Protein AF-A0A8I2D5S3-F1 (afdb_monomer_lite)

Foldseek 3Di:
DDDQLVVQVVVVCVVPVAPVVQQDDPCRHPQNSSCVSPVPDDCPVVVVVVCVVCDPVNVLVRHVVSVVVVVVVVVVVVVVVD

Structure (mmCIF, N/CA/C/O backbone):
data_AF-A0A8I2D5S3-F1
#
_entry.id   AF-A0A8I2D5S3-F1
#
loop_
_atom_site.group_PDB
_atom_site.id
_atom_site.type_symbol
_atom_site.label_atom_id
_atom_site.label_alt_id
_atom_site.label_comp_id
_atom_site.label_asym_id
_atom_site.label_entity_id
_atom_site.label_seq_id
_atom_site.pdbx_PDB_ins_code
_atom_site.Cartn_x
_atom_site.Cartn_y
_atom_site.Cartn_z
_atom_site.occupancy
_atom_site.B_iso_or_equiv
_atom_site.auth_seq_id
_atom_site.auth_comp_id
_atom_site.auth_asym_id
_atom_site.auth_atom_id
_atom_site.pdbx_PDB_model_num
ATOM 1 N N . MET A 1 1 ? 12.436 -15.552 -24.777 1.00 37.97 1 MET A N 1
ATOM 2 C CA . MET A 1 1 ? 11.090 -15.638 -24.164 1.00 37.97 1 MET A CA 1
ATOM 3 C C . MET A 1 1 ? 11.098 -14.875 -22.849 1.00 37.97 1 MET A C 1
ATOM 5 O O . MET A 1 1 ? 11.695 -15.354 -21.897 1.00 37.97 1 MET A O 1
ATOM 9 N N . SER A 1 2 ? 10.526 -13.668 -22.802 1.00 49.84 2 SER A N 1
ATOM 10 C CA . SER A 1 2 ? 10.434 -12.900 -21.551 1.00 49.84 2 SER A CA 1
ATOM 11 C C . SER A 1 2 ? 9.242 -13.411 -20.743 1.00 49.84 2 SER A C 1
ATOM 13 O O . SER A 1 2 ? 8.132 -13.475 -21.274 1.00 49.84 2 SER A O 1
ATOM 15 N N . ALA A 1 3 ? 9.470 -13.836 -19.499 1.00 51.16 3 ALA A N 1
ATOM 16 C CA . ALA A 1 3 ? 8.403 -14.292 -18.616 1.00 51.16 3 ALA A CA 1
ATOM 17 C C . ALA A 1 3 ? 7.340 -13.183 -18.465 1.00 51.16 3 ALA A C 1
ATOM 19 O O . ALA A 1 3 ? 7.702 -12.007 -18.363 1.00 51.16 3 ALA A O 1
ATOM 20 N N . PRO A 1 4 ? 6.033 -13.506 -18.450 1.00 55.66 4 PRO A N 1
ATOM 21 C CA . PRO A 1 4 ? 4.994 -12.485 -18.380 1.00 55.66 4 PRO A CA 1
ATOM 22 C C . PRO A 1 4 ? 5.189 -11.615 -17.135 1.00 55.66 4 PRO A C 1
ATOM 24 O O . PRO A 1 4 ? 5.321 -12.153 -16.036 1.00 55.66 4 PRO A O 1
ATOM 27 N N . LYS A 1 5 ? 5.138 -10.282 -17.289 1.00 57.03 5 LYS A N 1
ATOM 28 C CA . LYS A 1 5 ? 5.252 -9.275 -16.205 1.00 57.03 5 LYS A CA 1
ATOM 29 C C . LYS A 1 5 ? 4.422 -9.640 -14.948 1.00 57.03 5 LYS A C 1
ATOM 31 O O . LYS A 1 5 ? 4.820 -9.345 -13.824 1.00 57.03 5 LYS A O 1
ATOM 36 N N . LYS A 1 6 ? 3.308 -10.364 -15.143 1.00 56.28 6 LYS A N 1
ATOM 37 C CA . LYS A 1 6 ? 2.428 -10.960 -14.120 1.00 56.28 6 LYS A CA 1
ATOM 38 C C . LYS A 1 6 ? 3.155 -11.840 -13.085 1.00 56.28 6 LYS A C 1
ATOM 40 O O . LYS A 1 6 ? 2.831 -11.756 -11.904 1.00 56.28 6 LYS A O 1
ATOM 45 N N . TYR A 1 7 ? 4.147 -12.634 -13.492 1.00 60.31 7 TYR A N 1
ATOM 46 C CA . TYR A 1 7 ? 4.855 -13.561 -12.598 1.00 60.31 7 TYR A CA 1
ATOM 47 C C . TYR A 1 7 ? 5.756 -12.842 -11.582 1.00 60.31 7 TYR A C 1
ATOM 49 O O . TYR A 1 7 ? 5.908 -13.315 -10.458 1.00 60.31 7 TYR A O 1
ATOM 57 N N . GLY A 1 8 ? 6.310 -11.674 -11.935 1.00 68.06 8 GLY A N 1
ATOM 58 C CA . GLY A 1 8 ? 7.185 -10.907 -11.040 1.00 68.06 8 GLY A CA 1
ATOM 59 C C . GLY A 1 8 ? 6.444 -10.304 -9.843 1.00 68.06 8 GLY A C 1
ATOM 60 O O . GLY A 1 8 ? 6.919 -10.383 -8.713 1.00 68.06 8 GLY A O 1
ATOM 61 N N . LEU A 1 9 ? 5.246 -9.756 -10.073 1.00 71.00 9 LEU A N 1
ATOM 62 C CA . LEU A 1 9 ? 4.424 -9.164 -9.011 1.00 71.00 9 LEU A CA 1
ATOM 63 C C . LEU A 1 9 ? 3.807 -10.224 -8.093 1.00 71.00 9 LEU A C 1
ATOM 65 O O . LEU A 1 9 ? 3.782 -10.046 -6.878 1.00 71.00 9 LEU A O 1
ATOM 69 N N . GLN A 1 10 ? 3.350 -11.345 -8.657 1.00 70.81 10 GLN A N 1
ATOM 70 C CA . GLN A 1 10 ? 2.805 -12.456 -7.872 1.00 70.81 10 GLN A CA 1
ATOM 71 C C . GLN A 1 10 ? 3.858 -13.077 -6.951 1.00 70.81 10 GLN A C 1
ATOM 73 O O . GLN A 1 10 ? 3.545 -13.404 -5.811 1.00 70.81 10 GLN A O 1
ATOM 78 N N . LYS A 1 11 ? 5.113 -13.178 -7.406 1.00 74.06 11 LYS A N 1
ATOM 79 C CA . LYS A 1 11 ? 6.220 -13.664 -6.576 1.00 74.06 11 LYS A CA 1
ATOM 80 C C . LYS A 1 11 ? 6.516 -12.730 -5.396 1.00 74.06 11 LYS A C 1
ATOM 82 O O . LYS A 1 11 ? 6.637 -13.206 -4.276 1.00 74.06 11 LYS A O 1
ATOM 87 N N . LEU A 1 12 ? 6.545 -11.413 -5.625 1.00 68.69 12 LEU A N 1
ATOM 88 C CA . LEU A 1 12 ? 6.735 -10.418 -4.558 1.00 68.6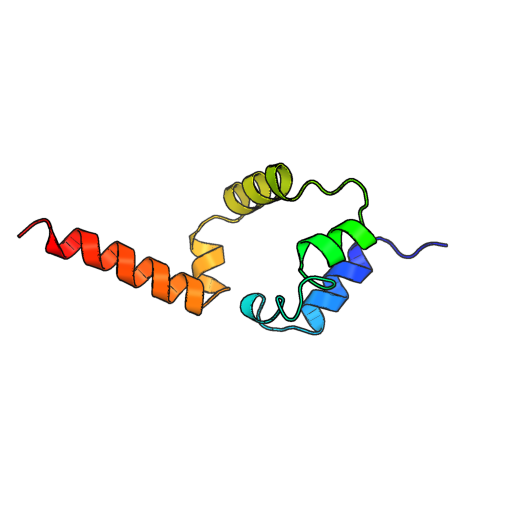9 12 LEU A CA 1
ATOM 89 C C . LEU A 1 12 ? 5.635 -10.479 -3.485 1.00 68.69 12 LEU A C 1
ATOM 91 O O . LEU A 1 12 ? 5.919 -10.298 -2.305 1.00 68.69 12 LEU A O 1
ATOM 95 N N . LEU A 1 13 ? 4.390 -10.744 -3.891 1.00 67.50 13 LEU A N 1
ATOM 96 C CA . LEU A 1 13 ? 3.269 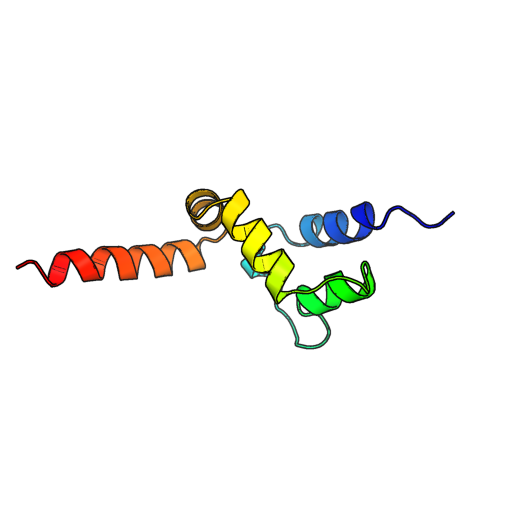-10.938 -2.966 1.00 67.50 13 LEU A CA 1
ATOM 97 C C . LEU A 1 13 ? 3.337 -12.292 -2.247 1.00 67.50 13 LEU A C 1
ATOM 99 O O . LEU A 1 13 ? 2.996 -12.375 -1.075 1.00 67.50 13 LEU A O 1
ATOM 103 N N . ALA A 1 14 ? 3.807 -13.349 -2.911 1.00 70.38 14 ALA A N 1
ATOM 104 C CA . ALA A 1 14 ? 3.991 -14.655 -2.278 1.00 70.38 14 ALA A CA 1
ATOM 105 C C . ALA A 1 14 ? 5.094 -14.634 -1.203 1.00 70.38 14 ALA A C 1
ATOM 107 O O . ALA A 1 14 ? 4.977 -15.313 -0.188 1.00 70.38 14 ALA A O 1
ATOM 108 N N . GLU A 1 15 ? 6.144 -13.832 -1.398 1.00 72.12 15 GLU A N 1
ATOM 109 C CA . GLU A 1 15 ? 7.221 -13.638 -0.416 1.00 72.12 15 GLU A CA 1
ATOM 110 C C . GLU A 1 15 ? 6.774 -12.821 0.811 1.00 72.12 15 GLU A C 1
ATOM 112 O O . GLU A 1 15 ? 7.385 -12.910 1.876 1.00 72.12 15 GLU A O 1
ATOM 117 N N . LYS A 1 16 ? 5.710 -12.017 0.685 1.00 67.19 16 LYS A N 1
ATOM 118 C CA . LYS A 1 16 ? 5.226 -11.105 1.728 1.00 67.19 16 LYS A CA 1
ATOM 119 C C . LYS A 1 16 ? 3.729 -11.322 1.955 1.00 67.19 16 LYS A C 1
ATOM 121 O O . LYS A 1 16 ? 2.895 -10.712 1.299 1.00 67.19 16 LYS A O 1
ATOM 126 N N . VAL A 1 17 ? 3.400 -12.154 2.947 1.00 70.75 17 VAL A N 1
ATOM 127 C CA . VAL A 1 17 ? 2.013 -12.526 3.308 1.00 70.75 17 VAL A CA 1
ATOM 128 C C . VAL A 1 17 ? 1.145 -11.310 3.679 1.00 70.75 17 VAL A C 1
ATOM 130 O O . VAL A 1 17 ? -0.066 -11.340 3.476 1.00 70.75 17 VAL A O 1
ATOM 133 N N . ASN A 1 18 ? 1.752 -10.232 4.192 1.00 79.19 18 ASN A N 1
ATOM 134 C CA . ASN A 1 18 ? 1.062 -8.997 4.565 1.00 79.19 18 ASN A CA 1
ATOM 135 C C . ASN A 1 18 ? 1.538 -7.817 3.685 1.00 79.19 18 ASN A C 1
ATOM 137 O O . ASN A 1 18 ? 2.732 -7.493 3.721 1.00 79.19 18 ASN A O 1
ATOM 141 N N . PRO A 1 19 ? 0.641 -7.139 2.935 1.00 80.94 19 PRO A N 1
ATOM 142 C CA . PRO A 1 19 ? 0.999 -5.988 2.102 1.00 80.94 19 PRO A CA 1
ATOM 143 C C . PRO A 1 19 ? 1.583 -4.804 2.887 1.00 80.94 19 PRO A C 1
ATOM 145 O O . PRO A 1 19 ? 2.362 -4.033 2.330 1.00 80.94 19 PRO A O 1
ATOM 148 N N . GLU A 1 20 ? 1.276 -4.670 4.178 1.00 83.94 20 GLU A N 1
ATOM 149 C CA . GLU A 1 20 ? 1.839 -3.623 5.042 1.00 83.94 20 GLU A CA 1
ATOM 150 C C . GLU A 1 20 ? 3.348 -3.801 5.283 1.00 83.94 20 GLU A C 1
ATOM 152 O O . GLU A 1 20 ? 4.036 -2.841 5.618 1.00 83.94 20 GLU A O 1
ATOM 157 N N . LEU A 1 21 ? 3.886 -5.005 5.054 1.00 82.75 21 LEU A N 1
ATOM 158 C CA . LEU A 1 21 ? 5.319 -5.309 5.167 1.00 82.75 21 LEU A CA 1
ATOM 159 C C . LEU A 1 21 ? 6.097 -5.034 3.872 1.00 82.75 21 LEU A C 1
ATOM 161 O O . LEU A 1 21 ? 7.274 -5.381 3.760 1.00 82.75 21 LEU A O 1
ATOM 165 N N . ILE A 1 22 ? 5.444 -4.453 2.866 1.00 78.12 22 ILE A N 1
ATOM 166 C CA . ILE A 1 22 ? 6.034 -4.148 1.565 1.00 78.12 22 ILE A CA 1
ATOM 167 C C . ILE A 1 22 ? 6.358 -2.647 1.519 1.00 78.12 22 ILE A C 1
ATOM 169 O O . ILE A 1 22 ? 5.837 -1.919 0.685 1.00 78.12 22 ILE A O 1
ATOM 173 N N . ASN A 1 23 ? 7.215 -2.149 2.417 1.00 70.19 23 ASN A N 1
ATOM 174 C CA . ASN A 1 23 ? 7.697 -0.757 2.369 1.00 70.19 23 ASN A CA 1
ATOM 175 C C . ASN A 1 23 ? 9.065 -0.571 3.053 1.00 70.19 23 ASN A C 1
ATOM 177 O O . ASN A 1 23 ? 9.251 0.332 3.862 1.00 70.19 23 ASN A O 1
ATOM 181 N N . ASP A 1 24 ? 10.014 -1.459 2.748 1.00 70.19 24 ASP A N 1
ATOM 182 C CA . ASP A 1 24 ? 11.279 -1.550 3.492 1.00 70.19 24 ASP A CA 1
ATOM 183 C C . ASP A 1 24 ? 12.249 -0.380 3.222 1.00 70.19 24 ASP A C 1
ATOM 185 O O . ASP A 1 24 ? 12.931 0.076 4.135 1.00 70.19 24 ASP A O 1
ATOM 189 N N . ASN A 1 25 ? 12.355 0.111 1.978 1.00 81.44 25 ASN A N 1
ATOM 190 C CA . ASN A 1 25 ? 13.254 1.224 1.636 1.00 81.44 25 ASN A CA 1
ATOM 191 C C . ASN A 1 25 ? 12.784 2.020 0.394 1.00 81.44 25 ASN A C 1
ATOM 193 O O . ASN A 1 25 ? 12.024 1.482 -0.417 1.00 81.44 25 ASN A O 1
ATOM 197 N N . PRO A 1 26 ? 13.253 3.273 0.198 1.00 81.50 26 PRO A N 1
ATOM 198 C CA . PRO A 1 26 ? 12.827 4.127 -0.919 1.00 81.50 26 PRO A CA 1
ATOM 199 C C . PRO A 1 26 ? 13.082 3.528 -2.312 1.00 81.50 26 PRO A C 1
ATOM 201 O O . PRO A 1 26 ? 12.242 3.651 -3.205 1.00 81.50 26 PRO A O 1
ATOM 204 N N . GLU A 1 27 ? 14.199 2.818 -2.484 1.00 83.50 27 GLU A N 1
ATOM 205 C CA . GLU A 1 27 ? 14.611 2.210 -3.760 1.00 83.50 27 GLU A CA 1
ATOM 206 C C . GLU A 1 27 ? 13.849 0.921 -4.109 1.00 83.50 27 GLU A C 1
ATOM 208 O O . GLU A 1 27 ? 13.814 0.472 -5.261 1.00 83.50 27 GLU A O 1
ATOM 213 N N . THR A 1 28 ? 13.201 0.320 -3.115 1.00 81.69 28 THR A N 1
ATOM 214 C CA . THR A 1 28 ? 12.383 -0.886 -3.239 1.00 81.69 28 THR A CA 1
ATOM 215 C C . THR A 1 28 ? 10.931 -0.633 -2.853 1.00 81.69 28 THR A C 1
ATOM 217 O O . THR A 1 28 ? 10.165 -1.580 -2.728 1.00 81.69 28 THR A O 1
ATOM 220 N N . ALA A 1 29 ? 10.493 0.623 -2.741 1.00 86.75 29 ALA A N 1
ATOM 221 C CA . ALA A 1 29 ? 9.088 0.940 -2.512 1.00 86.75 29 ALA A CA 1
ATOM 222 C C . ALA A 1 29 ? 8.182 0.218 -3.541 1.00 86.75 29 ALA A C 1
ATOM 224 O O . ALA A 1 29 ? 8.602 0.018 -4.690 1.00 86.75 29 ALA A O 1
ATOM 225 N N . PRO A 1 30 ? 6.935 -0.159 -3.188 1.00 86.31 30 PRO A N 1
ATOM 226 C CA . PRO A 1 30 ? 6.029 -0.883 -4.087 1.00 86.31 30 PRO A CA 1
ATOM 227 C C . PRO A 1 30 ? 5.933 -0.273 -5.484 1.00 86.31 30 PRO A C 1
ATOM 229 O O . PRO A 1 30 ? 6.072 -0.974 -6.482 1.00 86.31 30 PRO A O 1
ATOM 232 N N . SER A 1 31 ? 5.790 1.052 -5.563 1.00 88.06 31 SER A N 1
ATOM 233 C CA . SER A 1 31 ? 5.728 1.769 -6.839 1.00 88.06 31 SER A CA 1
ATOM 234 C C . SER A 1 31 ? 6.997 1.589 -7.679 1.00 88.06 31 SER A C 1
ATOM 236 O O . SER A 1 31 ? 6.893 1.352 -8.875 1.00 88.06 31 SER A O 1
ATOM 238 N N . LYS A 1 32 ? 8.192 1.610 -7.075 1.00 88.19 32 LYS A N 1
ATOM 239 C CA . LYS A 1 32 ? 9.467 1.382 -7.776 1.00 88.19 32 LYS A CA 1
ATOM 240 C C . LYS A 1 32 ? 9.607 -0.060 -8.260 1.00 88.19 32 LYS A C 1
ATOM 242 O O . LYS A 1 32 ? 10.087 -0.280 -9.369 1.00 88.19 32 LYS A O 1
ATOM 247 N N . ARG A 1 33 ? 9.153 -1.040 -7.468 1.00 87.38 33 ARG A N 1
ATOM 248 C CA . ARG A 1 33 ? 9.107 -2.457 -7.876 1.00 87.38 33 ARG A CA 1
ATOM 249 C C . ARG A 1 33 ? 8.176 -2.660 -9.076 1.00 87.38 33 ARG A C 1
ATOM 251 O O . ARG A 1 33 ? 8.555 -3.348 -10.018 1.00 87.38 33 ARG A O 1
ATOM 258 N N . ILE A 1 34 ? 7.005 -2.021 -9.072 1.00 87.56 34 ILE A N 1
ATOM 259 C CA . ILE 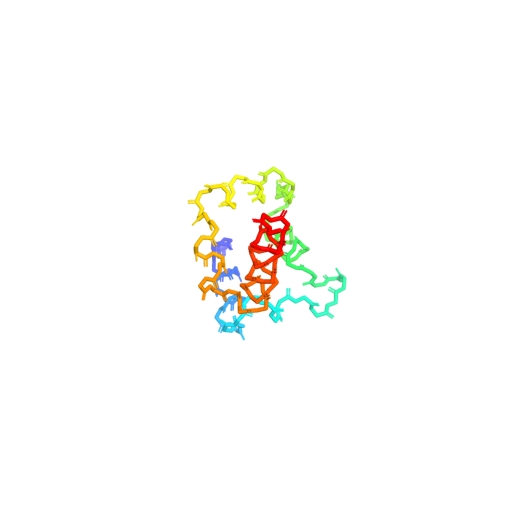A 1 34 ? 6.054 -2.091 -10.189 1.00 87.56 34 ILE A CA 1
ATOM 260 C C . ILE A 1 34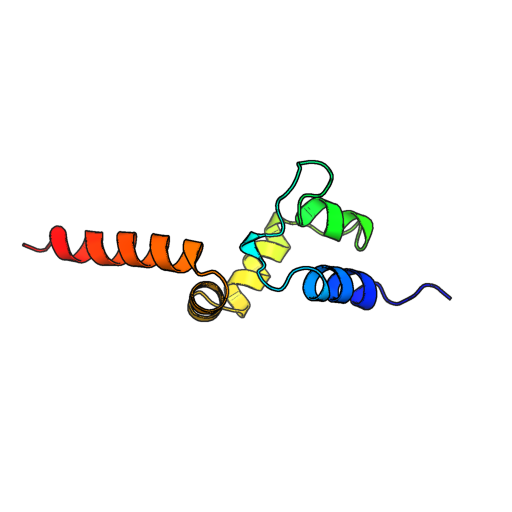 ? 6.623 -1.395 -11.430 1.00 87.56 34 ILE A C 1
ATOM 262 O O . ILE A 1 34 ? 6.614 -2.007 -12.490 1.00 87.56 34 ILE A O 1
ATOM 266 N N . ILE A 1 35 ? 7.191 -0.188 -11.304 1.00 90.19 35 ILE A N 1
ATOM 267 C CA . ILE A 1 35 ? 7.792 0.558 -12.430 1.00 90.19 35 ILE A CA 1
ATOM 268 C C . ILE A 1 35 ? 8.912 -0.245 -13.106 1.00 90.19 35 ILE A C 1
ATOM 270 O O . ILE A 1 35 ? 8.998 -0.268 -14.329 1.00 90.19 35 ILE A O 1
ATOM 274 N N . LYS A 1 36 ? 9.742 -0.967 -12.337 1.00 87.62 36 LYS A N 1
ATOM 275 C CA . LYS A 1 36 ? 10.788 -1.845 -12.899 1.00 87.62 36 LYS A CA 1
ATOM 276 C C . LYS A 1 36 ? 10.222 -2.950 -13.802 1.00 87.62 36 LYS A C 1
ATOM 278 O O . LYS A 1 36 ? 10.897 -3.370 -14.735 1.00 87.62 36 LYS A O 1
ATOM 283 N N . LEU A 1 37 ? 9.010 -3.434 -13.525 1.00 86.94 37 LEU A N 1
ATOM 284 C CA . LEU A 1 37 ? 8.343 -4.484 -14.307 1.00 86.94 37 LEU A CA 1
ATOM 285 C C . LEU A 1 37 ? 7.420 -3.911 -15.395 1.00 86.94 37 LEU A C 1
ATOM 287 O O . LEU A 1 37 ? 7.231 -4.527 -16.445 1.00 86.94 37 LEU A O 1
ATOM 291 N N . ILE A 1 38 ? 6.828 -2.748 -15.137 1.00 88.81 38 ILE A N 1
ATOM 292 C CA . ILE A 1 38 ? 5.859 -2.045 -15.976 1.00 88.81 38 ILE A CA 1
ATOM 293 C C . ILE A 1 38 ? 6.293 -0.570 -16.031 1.00 88.81 38 ILE A C 1
ATOM 295 O O . ILE A 1 38 ? 5.827 0.224 -15.213 1.00 88.81 38 ILE A O 1
ATOM 299 N N . PRO A 1 39 ? 7.193 -0.190 -16.958 1.00 90.38 39 PRO A N 1
ATOM 300 C CA . PRO A 1 39 ? 7.707 1.181 -17.054 1.00 90.38 39 PRO A CA 1
ATOM 301 C C . PRO A 1 39 ? 6.620 2.248 -17.234 1.00 90.38 39 PRO A C 1
ATOM 303 O O . PRO A 1 39 ? 6.803 3.391 -16.833 1.00 90.38 39 PRO A O 1
ATOM 306 N N . GLU A 1 40 ? 5.477 1.861 -17.797 1.00 91.44 40 GLU A N 1
ATOM 307 C CA . GLU A 1 40 ? 4.320 2.717 -18.063 1.00 91.44 40 GLU A CA 1
ATOM 308 C C . GLU A 1 40 ? 3.409 2.911 -16.833 1.00 91.44 40 GLU A C 1
ATOM 310 O O . GLU A 1 40 ? 2.377 3.574 -16.919 1.00 91.44 40 GLU A O 1
ATOM 315 N N . TYR A 1 41 ? 3.742 2.303 -15.689 1.00 90.75 41 TYR A N 1
ATOM 316 C CA . TYR A 1 41 ? 2.935 2.388 -14.475 1.00 90.75 41 TYR A CA 1
ATOM 317 C C . TYR A 1 41 ? 2.918 3.809 -13.901 1.00 90.75 41 TYR A C 1
ATOM 319 O O . TYR A 1 41 ? 3.905 4.282 -13.332 1.00 90.75 41 TYR A O 1
ATOM 327 N N . ASP A 1 42 ? 1.750 4.445 -13.952 1.00 92.12 42 ASP A N 1
ATOM 328 C CA . ASP A 1 42 ? 1.462 5.656 -13.192 1.00 92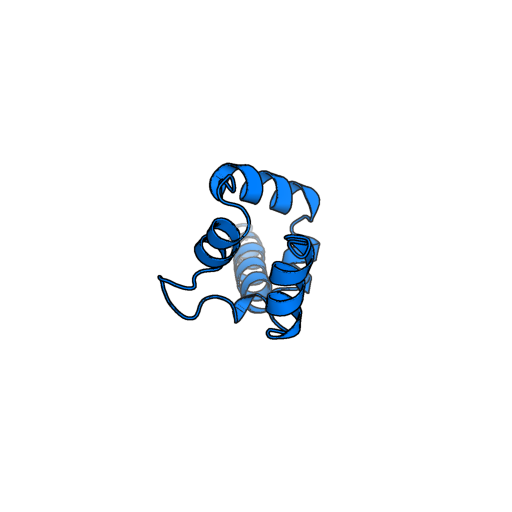.12 42 ASP A CA 1
ATOM 329 C C . ASP A 1 42 ? 0.815 5.312 -11.845 1.00 92.12 42 ASP A C 1
ATOM 331 O O . ASP A 1 42 ? -0.345 4.897 -11.764 1.00 92.12 42 ASP A O 1
ATOM 335 N N . LYS A 1 43 ? 1.564 5.542 -10.764 1.00 87.56 43 LYS A N 1
ATOM 336 C CA . LYS A 1 43 ? 1.115 5.258 -9.397 1.00 87.56 43 LYS A CA 1
ATOM 337 C C . LYS A 1 43 ? -0.139 6.036 -8.996 1.00 87.56 43 LYS A C 1
ATOM 339 O O . LYS A 1 43 ? -0.870 5.556 -8.134 1.00 87.56 43 LYS A O 1
ATOM 344 N N . VAL A 1 44 ? -0.357 7.227 -9.559 1.00 90.75 44 VAL A N 1
ATOM 345 C CA . VAL A 1 44 ? -1.459 8.106 -9.152 1.00 90.75 44 VAL A CA 1
ATOM 346 C C . VAL A 1 44 ? -2.759 7.598 -9.759 1.00 90.75 44 VAL A C 1
ATOM 348 O O . VAL A 1 44 ? -3.663 7.194 -9.027 1.00 90.75 44 VAL A O 1
ATOM 351 N N . SER A 1 45 ? -2.826 7.538 -11.091 1.00 90.94 45 SER A N 1
ATOM 352 C CA . SER A 1 45 ? -4.049 7.151 -11.797 1.00 90.94 45 SER A CA 1
ATOM 353 C C . SER A 1 45 ? -4.407 5.689 -11.547 1.00 90.94 45 SER A C 1
ATOM 355 O O . SER A 1 45 ? -5.553 5.368 -11.232 1.00 90.94 45 SER A O 1
ATOM 357 N N . VAL A 1 46 ? -3.422 4.786 -11.628 1.00 90.50 46 VAL A N 1
ATOM 358 C CA . VAL A 1 46 ? -3.666 3.350 -11.435 1.00 90.50 46 VAL A CA 1
ATOM 359 C C . VAL A 1 46 ? -4.050 3.055 -9.986 1.00 90.50 46 VAL A C 1
ATOM 361 O O . VAL A 1 46 ? -4.962 2.262 -9.752 1.00 90.50 46 VAL A O 1
ATOM 364 N N . GLY A 1 47 ? -3.413 3.721 -9.018 1.00 89.56 47 GLY A N 1
ATOM 365 C CA . GLY A 1 47 ? -3.734 3.571 -7.599 1.00 89.56 47 GLY A CA 1
ATOM 366 C C . GLY A 1 47 ? -5.189 3.926 -7.293 1.00 89.56 47 GLY A C 1
ATOM 367 O O . GLY A 1 47 ? -5.901 3.118 -6.697 1.00 89.56 47 GLY A O 1
ATOM 368 N N . ALA A 1 48 ? -5.654 5.086 -7.768 1.00 91.19 48 ALA A N 1
ATOM 369 C CA . ALA A 1 48 ? -7.035 5.528 -7.572 1.00 91.19 48 ALA A CA 1
ATOM 370 C C . ALA A 1 48 ? -8.053 4.559 -8.200 1.00 91.19 48 ALA A C 1
ATOM 372 O O . ALA A 1 48 ? -9.017 4.160 -7.546 1.00 91.19 48 ALA A O 1
ATOM 373 N N . VAL A 1 49 ? -7.809 4.120 -9.441 1.00 94.31 49 VAL A N 1
ATOM 374 C CA . VAL A 1 49 ? -8.691 3.174 -10.143 1.00 94.31 49 VAL A CA 1
ATOM 375 C C . VAL A 1 49 ? -8.757 1.825 -9.425 1.00 94.31 49 VAL A C 1
ATOM 377 O O . VAL A 1 49 ? -9.835 1.244 -9.315 1.00 94.31 49 VAL A O 1
ATOM 380 N N . ILE A 1 50 ? -7.627 1.306 -8.936 1.00 91.44 50 ILE A N 1
ATOM 381 C CA . ILE A 1 50 ? -7.594 0.022 -8.225 1.00 91.44 50 ILE A CA 1
ATOM 382 C C . ILE A 1 50 ? -8.328 0.128 -6.890 1.00 91.44 50 ILE A C 1
ATOM 384 O O . ILE A 1 50 ? -9.178 -0.717 -6.618 1.00 91.44 50 ILE A O 1
ATOM 388 N N . VAL A 1 51 ? -8.045 1.159 -6.087 1.00 91.88 51 VAL A N 1
ATOM 389 C CA . VAL A 1 51 ? -8.705 1.367 -4.787 1.00 91.88 51 VAL A CA 1
ATOM 390 C C . VAL A 1 51 ? -10.218 1.497 -4.961 1.00 91.88 51 VAL A C 1
ATOM 392 O O . VAL A 1 51 ? -10.968 0.850 -4.232 1.00 91.88 51 VAL A O 1
ATOM 395 N N . GLY A 1 52 ? -10.668 2.243 -5.974 1.00 94.31 52 GLY A N 1
ATOM 396 C CA . GLY A 1 52 ? -12.090 2.360 -6.300 1.00 94.31 52 GLY A CA 1
ATOM 397 C C . GLY A 1 52 ? -12.747 1.033 -6.696 1.00 94.31 52 GLY A C 1
ATOM 398 O O . GLY A 1 52 ? -13.922 0.830 -6.416 1.00 94.31 52 GLY A O 1
ATOM 399 N N . LYS A 1 53 ? -11.998 0.106 -7.308 1.00 96.25 53 LYS A N 1
ATOM 400 C CA . LYS A 1 53 ? -12.507 -1.215 -7.715 1.00 96.25 53 LYS A CA 1
ATOM 401 C C . LYS A 1 53 ? -12.552 -2.233 -6.578 1.00 96.25 53 LYS A C 1
ATOM 403 O O . LYS A 1 53 ? -13.500 -3.005 -6.511 1.00 96.25 53 LYS A O 1
ATOM 408 N N . ILE A 1 54 ? -11.519 -2.287 -5.737 1.00 94.44 54 ILE A N 1
ATOM 409 C CA . ILE A 1 54 ? -11.437 -3.273 -4.643 1.00 94.44 54 ILE A CA 1
ATOM 410 C C . ILE A 1 54 ? -12.258 -2.846 -3.423 1.00 94.44 54 ILE A C 1
ATOM 412 O O . ILE A 1 54 ? -12.727 -3.697 -2.672 1.00 94.44 54 ILE A O 1
ATOM 416 N N . GLY A 1 55 ? -12.447 -1.537 -3.243 1.00 95.38 55 GLY A N 1
ATOM 417 C CA . GLY A 1 55 ? -13.237 -0.971 -2.160 1.00 95.38 55 GLY A CA 1
ATOM 418 C C . GLY A 1 55 ? -12.531 -0.972 -0.803 1.00 95.38 55 GLY A C 1
ATOM 419 O O . GLY A 1 55 ? -11.509 -1.627 -0.574 1.00 95.38 55 GLY A O 1
ATOM 420 N N . ILE A 1 56 ? -13.104 -0.200 0.121 1.00 95.00 56 ILE A N 1
ATOM 421 C CA . ILE A 1 56 ? -12.545 -0.001 1.461 1.00 95.00 56 ILE A CA 1
ATOM 422 C C . ILE A 1 56 ? -12.627 -1.262 2.328 1.00 95.00 56 ILE A C 1
ATOM 424 O O . ILE A 1 56 ? -11.701 -1.527 3.090 1.00 95.00 56 ILE A O 1
ATOM 428 N N . ASP A 1 57 ? -13.666 -2.084 2.176 1.00 95.44 57 ASP A N 1
ATOM 429 C CA . ASP A 1 57 ? -13.839 -3.304 2.975 1.00 95.44 57 ASP A CA 1
ATOM 430 C C . ASP A 1 57 ? -12.736 -4.327 2.707 1.00 95.44 57 ASP A C 1
ATOM 432 O O . ASP A 1 57 ? -12.190 -4.933 3.632 1.00 95.44 57 ASP A O 1
ATOM 436 N N . PHE A 1 58 ? -12.345 -4.478 1.438 1.00 94.38 58 PHE A N 1
ATOM 437 C CA . PHE A 1 58 ? -11.224 -5.333 1.066 1.00 94.38 58 PHE A CA 1
ATOM 438 C C . PHE A 1 58 ? -9.915 -4.835 1.692 1.00 94.38 58 PHE A C 1
ATOM 440 O O . PHE A 1 58 ? -9.138 -5.630 2.230 1.00 94.38 58 PHE A O 1
ATOM 447 N N . LEU A 1 59 ? -9.686 -3.518 1.671 1.00 93.06 59 LEU A N 1
ATOM 448 C CA . LEU A 1 59 ? -8.515 -2.899 2.291 1.00 93.06 59 LEU A CA 1
ATOM 449 C C . LEU A 1 59 ? -8.507 -3.102 3.812 1.00 93.06 59 LEU A C 1
ATOM 451 O O . LEU A 1 59 ? -7.487 -3.523 4.350 1.00 93.06 59 LEU A O 1
ATOM 455 N N . LYS A 1 60 ? -9.640 -2.892 4.497 1.00 94.25 60 LYS A N 1
ATOM 456 C CA . LYS A 1 60 ? -9.790 -3.143 5.944 1.00 94.25 60 LYS A CA 1
ATOM 457 C C . LYS A 1 60 ? -9.526 -4.613 6.294 1.00 94.25 60 LYS A C 1
ATOM 459 O O . LYS A 1 60 ? -8.878 -4.903 7.294 1.00 94.25 60 LYS A O 1
ATOM 464 N N . LYS A 1 61 ? -9.980 -5.557 5.463 1.00 93.25 61 LYS A N 1
ATOM 465 C CA . LYS A 1 61 ? -9.757 -6.995 5.688 1.00 93.25 61 LYS A CA 1
ATOM 466 C C . LYS A 1 61 ? -8.293 -7.410 5.510 1.00 93.25 61 LYS A C 1
ATOM 468 O O . LYS A 1 61 ? -7.833 -8.316 6.198 1.00 93.25 61 LYS A O 1
ATOM 473 N N . THR A 1 62 ? -7.587 -6.788 4.570 1.00 90.06 62 THR A N 1
ATOM 474 C CA . THR A 1 62 ? -6.235 -7.214 4.168 1.00 90.06 62 THR A CA 1
ATOM 475 C C . THR A 1 62 ? -5.131 -6.493 4.951 1.00 90.06 62 THR A C 1
ATOM 477 O O . THR A 1 62 ? -4.055 -7.052 5.145 1.00 90.06 62 THR A O 1
ATOM 480 N N . CYS A 1 63 ? -5.399 -5.273 5.420 1.00 91.38 63 CYS A N 1
ATOM 481 C CA . CYS A 1 63 ? -4.435 -4.399 6.086 1.00 91.38 63 CYS A CA 1
ATOM 482 C C . CYS A 1 63 ? -4.924 -4.072 7.508 1.00 91.38 63 CYS A C 1
ATOM 484 O O . CYS A 1 63 ? -5.802 -3.223 7.698 1.00 91.38 63 CYS A O 1
ATOM 486 N N . SER A 1 64 ? -4.388 -4.765 8.518 1.00 91.88 64 SER A N 1
ATOM 487 C CA . SER A 1 64 ? -4.864 -4.658 9.903 1.00 91.88 64 SER A CA 1
ATOM 488 C C . SER A 1 64 ? -4.552 -3.304 10.545 1.00 91.88 64 SER A C 1
ATOM 490 O O . SER A 1 64 ? -5.395 -2.778 11.278 1.00 91.88 64 SER A O 1
ATOM 492 N N . HIS A 1 65 ? -3.398 -2.694 10.252 1.00 92.50 65 HIS A N 1
ATOM 493 C CA . HIS A 1 65 ? -3.080 -1.349 10.733 1.00 92.50 65 HIS A CA 1
ATOM 494 C C . HIS A 1 65 ? -3.972 -0.300 10.070 1.00 92.50 65 HIS A C 1
ATOM 496 O O . HIS A 1 65 ? -4.484 0.587 10.758 1.00 92.50 65 HIS A O 1
ATOM 502 N N . PHE A 1 66 ? -4.211 -0.420 8.759 1.00 93.88 66 PHE A N 1
ATOM 503 C CA . PHE A 1 66 ? -5.143 0.467 8.055 1.00 93.88 66 PHE A CA 1
ATOM 504 C C . PHE A 1 66 ? -6.554 0.379 8.649 1.00 93.88 66 PHE A C 1
ATOM 506 O O . PHE A 1 66 ? -7.157 1.406 8.958 1.00 93.88 66 PHE A O 1
ATOM 513 N N . ASN A 1 67 ? -7.053 -0.836 8.889 1.00 95.50 67 ASN A N 1
ATOM 514 C CA . ASN A 1 67 ? -8.341 -1.041 9.545 1.00 95.50 67 ASN A CA 1
ATOM 515 C C . ASN A 1 67 ? -8.390 -0.405 10.937 1.00 95.50 67 ASN A C 1
ATOM 517 O O . ASN A 1 67 ? -9.355 0.276 11.268 1.00 95.50 67 ASN A O 1
ATOM 521 N N . GLY A 1 68 ? -7.336 -0.582 11.739 1.00 95.81 68 GLY A N 1
ATOM 522 C CA . GLY A 1 68 ? -7.239 0.031 13.061 1.00 95.81 68 GLY A CA 1
ATOM 523 C C . GLY A 1 68 ? -7.285 1.562 13.015 1.00 95.81 68 GLY A C 1
ATOM 524 O O . GLY A 1 68 ? -7.904 2.184 13.876 1.00 95.81 68 GLY A O 1
ATOM 525 N N . TRP A 1 69 ? -6.667 2.182 12.006 1.00 95.44 69 TRP A N 1
ATOM 526 C CA . TRP A 1 69 ? -6.742 3.630 11.797 1.00 95.44 69 TRP A CA 1
ATOM 527 C C . TRP A 1 69 ? -8.146 4.084 11.381 1.00 95.44 69 TRP A C 1
ATOM 529 O O . TRP A 1 69 ? -8.689 4.999 11.998 1.00 95.44 69 TRP A O 1
ATOM 539 N N . ILE A 1 70 ? -8.766 3.409 10.409 1.00 95.31 70 ILE A N 1
ATOM 540 C CA . ILE A 1 70 ? -10.139 3.706 9.975 1.00 95.31 70 ILE A CA 1
ATOM 541 C C . ILE A 1 70 ? -11.130 3.549 11.132 1.00 95.31 70 ILE A C 1
ATOM 543 O O . ILE A 1 70 ? -11.926 4.451 11.368 1.00 95.31 70 ILE A O 1
ATOM 547 N N . ALA A 1 71 ? -11.030 2.474 11.916 1.00 94.88 71 ALA A N 1
ATOM 548 C CA . ALA A 1 71 ? -11.894 2.249 13.071 1.00 94.88 71 ALA A CA 1
ATOM 549 C C . ALA A 1 71 ? -11.772 3.371 14.115 1.00 94.88 71 ALA A C 1
ATOM 551 O O . ALA A 1 71 ? -12.765 3.765 14.723 1.00 94.88 71 ALA A O 1
ATOM 552 N N . LYS A 1 72 ? -10.571 3.930 14.324 1.00 94.81 72 LYS A N 1
ATOM 553 C CA . LYS A 1 72 ? -10.401 5.107 15.191 1.00 94.81 72 LYS A CA 1
ATOM 554 C C . LYS A 1 72 ? -11.146 6.316 14.629 1.00 94.81 72 LYS A C 1
ATOM 556 O O . LYS A 1 72 ? -11.861 6.963 15.383 1.00 94.81 72 LYS A O 1
ATOM 561 N N . LEU A 1 73 ? -11.016 6.596 13.331 1.00 93.25 73 LEU A N 1
ATOM 562 C CA . LEU A 1 73 ? -11.707 7.716 12.681 1.00 93.25 73 LEU A CA 1
ATOM 563 C C . LEU A 1 73 ? -13.234 7.567 12.715 1.00 93.25 73 LEU A C 1
ATOM 565 O O . LEU A 1 73 ? -13.935 8.520 13.046 1.00 93.25 73 LEU A O 1
ATOM 569 N N . GLU A 1 74 ? -13.745 6.367 12.438 1.00 91.31 74 GLU A N 1
ATOM 570 C CA . GLU A 1 74 ? -15.174 6.040 12.520 1.00 91.31 74 GLU A CA 1
ATOM 571 C C . GLU A 1 74 ? -15.706 6.290 13.946 1.00 91.31 74 GLU A C 1
ATOM 573 O O . GLU A 1 74 ? -16.778 6.868 14.118 1.00 91.31 74 GLU A O 1
ATOM 578 N N . ASN A 1 75 ? -14.918 5.971 14.978 1.00 90.75 75 ASN A N 1
ATOM 579 C CA . ASN A 1 75 ? -15.277 6.217 16.377 1.00 90.75 75 ASN A CA 1
ATOM 580 C C . ASN A 1 75 ? -15.137 7.681 16.833 1.00 90.75 75 ASN A C 1
ATOM 582 O O . ASN A 1 75 ? -15.713 8.044 17.852 1.00 90.75 75 ASN A O 1
ATOM 586 N N . LEU A 1 76 ? -14.416 8.546 16.113 1.00 87.88 76 LEU A N 1
ATOM 587 C CA . LEU A 1 76 ? -14.413 9.985 16.420 1.00 87.88 76 LEU A CA 1
ATOM 588 C C . LEU A 1 76 ? -15.754 10.626 16.053 1.00 87.88 76 LEU A C 1
ATOM 590 O O . LEU A 1 76 ? -16.248 11.489 16.775 1.00 87.88 76 LEU A O 1
ATOM 594 N N . SER A 1 77 ? -16.378 10.161 14.968 1.00 65.44 77 SER A N 1
ATOM 595 C CA . SER A 1 77 ? -17.673 10.681 14.519 1.00 65.44 77 SER A CA 1
ATOM 596 C C . SER A 1 77 ? -18.816 10.417 15.513 1.00 65.44 77 SER A C 1
ATOM 598 O O . SER A 1 77 ? -19.789 11.169 15.548 1.00 65.44 77 SER A O 1
ATOM 600 N N . SER A 1 78 ? -18.687 9.399 16.374 1.00 58.09 78 SER A N 1
ATOM 601 C CA . SER A 1 78 ? -19.676 9.087 17.413 1.00 58.09 78 SER A CA 1
ATOM 602 C C . SER A 1 78 ? -19.518 9.924 18.690 1.00 58.09 78 SER A C 1
ATOM 604 O O . SER A 1 78 ? -20.436 9.954 19.511 1.00 58.09 78 SER A O 1
ATOM 606 N N . ILE A 1 79 ? -18.394 10.634 18.851 1.00 58.34 79 ILE A N 1
ATOM 607 C CA . ILE A 1 79 ? -18.127 11.527 19.991 1.00 58.34 79 ILE A CA 1
ATOM 608 C C . ILE A 1 79 ? -18.715 12.925 19.745 1.00 58.34 79 ILE A C 1
ATOM 610 O O . ILE A 1 79 ? -19.177 13.558 20.686 1.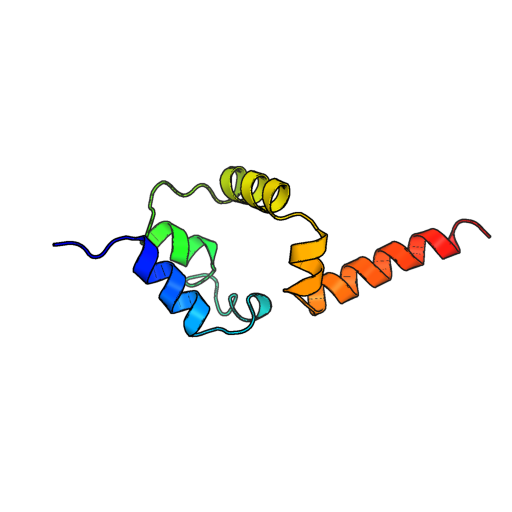00 58.34 79 ILE A O 1
ATOM 614 N N . THR A 1 80 ? -18.752 13.401 18.495 1.00 54.81 80 THR A N 1
ATOM 615 C CA . THR A 1 80 ? -19.204 14.769 18.155 1.00 54.81 80 THR A CA 1
ATOM 616 C C . THR A 1 80 ? -20.734 14.943 18.119 1.00 54.81 80 THR A C 1
ATOM 618 O O . THR A 1 80 ? -21.210 16.070 18.091 1.00 54.81 80 THR A O 1
ATOM 621 N N . ASN A 1 81 ? -21.516 13.857 18.164 1.00 52.62 81 ASN A N 1
ATOM 622 C CA . ASN A 1 81 ? -22.989 13.889 18.225 1.00 52.62 81 ASN A CA 1
ATOM 623 C C . ASN A 1 81 ? -23.556 13.714 19.656 1.00 52.62 81 ASN A C 1
ATOM 625 O O . ASN A 1 81 ? -24.671 13.213 19.814 1.00 52.62 81 ASN A O 1
ATOM 629 N N . ARG A 1 82 ? -22.802 14.083 20.700 1.00 44.91 82 ARG A N 1
ATOM 630 C CA . ARG A 1 82 ? -23.292 14.141 22.089 1.00 44.91 82 ARG A CA 1
ATOM 631 C C . ARG A 1 82 ? -23.139 15.526 22.687 1.00 44.91 82 ARG A C 1
ATOM 633 O O . ARG A 1 82 ? -22.126 16.183 22.368 1.00 44.91 82 ARG A O 1
#

pLDDT: mean 81.43, std 14.57, range [37.97, 96.25]

Radius of gyration: 16.38 Å; chains: 1; bounding box: 38×30×46 Å

Sequence (82 aa):
MSAPKKYGLQKLLAEKVNPELINDNPETAPSKRIIKLIPEYDKVSVGAVIVGKIGIDFLKKTCSHFNGWIAKLENLSSITNR

Secondary structure (DSSP, 8-state):
-PPPHHHHHHHHHHH-SSGGG--S-GGG-HHHHHHHH-TT--HHHHHHHHHHHHHHHHHHHH-HHHHHHHHHHHHHHTTTT-

=== Feature glossary ===
The record interleaves many kinds of information about one protein. Here is each kind framed as the question it answers.

Q: What does the local fold look like, residue by residue?
A: A 3Di character summarizes, for each residue, the relative orientation of the Cα frame of its nearest spatial neighbor. Because it encodes fold topology rather than chemistry, 3Di alignments detect remote structural similarity that sequence alignment misses.

Q: Which residues are in helices, strands, or loops?
A: Secondary structure is the local, repeating backbone conformation. DSSP classifies it into eight states by reading the hydrogen-bond network: three helix types (H, G, I), two β types (E, B), two non-regular types (T, S), and unstructured coil (-).

Q: How big and how compact is the whole molecule?
A: Three whole-structure scalars: the radius of gyration (RMS distance of Cα from centroid, in Å), the count of Cα–Cα contacts (pairs closer than 8 Å and separated by more than four residues in sequence — i.e. tertiary, not local, contacts), and the bounding-box dimensions. Together they distinguish compact globular folds from extended fibres or disordered chains.

Q: How confident is the AlphaFold model at each residue?
A: For AlphaFold models, the B-factor field carries pLDDT — the model's own estimate of local accuracy on a 0–100 scale. Regions with pLDDT<50 should be treated as essentially unmodeled; they often correspond to intrinsically disordered segments.

Q: What family and function is it annotated with?
A: Functional annotations link the protein to curated databases. InterPro entries identify conserved domains and families by matching the sequence against member-database signatures (Pfam, PROSITE, CDD, …). Gene Ontology (GO) terms describe molecular function, biological process, and cellular component in a controlled vocabulary. CATH places the structure in a hierarchical fold classification (Class/Architecture/Topology/Homologous-superfamily). The organism is the source species.

Q: What known structures does this most resemble?
A: Nearest PDB neighbors are the top structural matches found by Foldseek when searching this structure against the entire Protein Data Bank. Each hit reports a TM-score (0 to 1; >0.5 almost always implies the same fold) and an E-value. These are *structural* homologs — they may share no detectable sequence similarity.

Q: Which residues are buried vs exposed?
A: Solvent-accessible surface area (SASA) is the area in Å² traced out by the centre of a 1.4 Å probe sphere (a water molecule) rolled over the protein's van der Waals surface (Shrake–Rupley / Lee–Richards construction). Buried residues have near-zero SASA; fully exposed residues can exceed 200 Å². The total SASA scales roughly with the number of surface residues.

Q: What are the backbone torsion angles?
A: φ (phi) and ψ (psi) are the two rotatable backbone dihedrals per residue: φ is the C(i-1)–N–Cα–C torsion, ψ is the N–Cα–C–N(i+1) torsion, both in degrees on (−180°, 180°]. α-helical residues cluster near (−60°, −45°); β-strand residues near (−120°, +130°). A Ramachandran plot is simply a scatter of (φ, ψ) for every residue.

Q: Are the domains correctly placed relative to each other?
A: Predicted aligned error is AlphaFold's pairwise confidence. Unlike pLDDT (per-residue), PAE is per-residue-pair and captures whether two parts of the structure are correctly placed relative to each other. Units are ångströms of expected positional error.

Q: What if only a Cα trace is available?
A: P-SEA three-state annotation labels each residue as helix, strand, or coil based purely on the geometry of the Cα trace. It serves as a fallback when the full backbone (and thus DSSP) is unavailable.

Q: What is the amino-acid chain?
A: This is the polypeptide sequence — one letter per residue, N-terminus first. Length ranges from a few dozen residues for small domains to over a thousand for large multi-domain proteins.

Q: What do the rendered images show?
A: The six renders are orthographic views along the three Cartesian axes in both directions. Representation (cartoon, sticks, or surface) and color scheme (sequence-rainbow or by-chain) vary across proteins so the training set covers all the common visualization conventions.

Q: What do the diagnostic plots show?
A: Plot images: a contact map (which residues are close in 3D, as an N×N binary image), a Ramachandran scatter (backbone torsion angles, revealing secondary-structure composition at a glance), and — for AlphaFold structures — a PAE heatmap (pairwise prediction confidence).

Q: How mobile is each atom in the crystal?
A: B-factor (Debye–Waller factor) reflects atomic displacement in the crystal lattice. It is an experimental observable (units Å²), not a prediction; low values mean the atom is pinned down, high values mean it moves or is heterogeneous across the crystal.

Q: Where is each backbone atom in 3D?
A: The mmCIF table is the protein's shape written out atom by atom. For each backbone N, Cα, C, and carbonyl O, it records an (x, y, z) coordinate triple in Å plus the residue type, chain letter, and residue number.